Protein AF-C6Q262-F1 (afdb_monomer)

Mean predicted aligned error: 3.0 Å

Foldseek 3Di:
DDDPDDDPVVPDDPVVVVVLVVLLVVVLVVCCVPPRNVCSVVRDSVVSVVVVVVVVVD

Sequence (58 aa):
MFGYVTPCKMELKIKDYEKFKAYYCGLCKSIKNNIGNIPRMALNYDMTFLAILLVFIK

Secondary structure (DSSP, 8-state):
---SS---TTTS-HHHHHHHHHHHHHHHHHHHHHT-SGGGGG--HHHHHHHHHHHHH-

Nearest PDB structures (foldseek):
  1ufz-assembly1_A  TM=3.867E-01  e=6.443E+00  Mus musculus

Structure (mmCIF, N/CA/C/O backbone):
data_AF-C6Q262-F1
#
_entry.id   AF-C6Q262-F1
#
loop_
_atom_site.group_PDB
_atom_site.id
_atom_site.type_symbol
_atom_site.label_atom_id
_atom_site.label_alt_id
_atom_site.label_comp_id
_atom_site.label_asym_id
_atom_site.label_entity_id
_atom_site.label_seq_id
_atom_site.pdbx_PDB_ins_code
_atom_site.Cartn_x
_atom_site.Cartn_y
_atom_site.Cartn_z
_atom_site.occupancy
_atom_site.B_iso_or_equiv
_atom_site.auth_seq_id
_atom_site.auth_comp_id
_atom_site.auth_asym_id
_atom_site.auth_atom_id
_atom_site.pdbx_PDB_model_num
ATOM 1 N N . MET A 1 1 ? 6.684 6.524 1.866 1.00 73.25 1 MET A N 1
ATOM 2 C CA . MET A 1 1 ? 5.269 6.148 1.661 1.00 73.25 1 MET A CA 1
ATOM 3 C C . MET A 1 1 ? 4.492 7.443 1.501 1.00 73.25 1 MET A C 1
ATOM 5 O O . MET A 1 1 ? 4.511 8.245 2.425 1.00 73.25 1 MET A O 1
ATOM 9 N N . PHE A 1 2 ? 3.944 7.686 0.314 1.00 85.94 2 PHE A N 1
ATOM 10 C CA . PHE A 1 2 ? 3.263 8.923 -0.093 1.00 85.94 2 PHE A CA 1
ATOM 11 C C . PHE A 1 2 ? 1.918 8.564 -0.740 1.00 85.94 2 PHE A C 1
ATOM 13 O O . PHE A 1 2 ? 1.665 7.383 -0.979 1.00 85.94 2 PHE A O 1
ATOM 20 N N . GLY A 1 3 ? 1.059 9.546 -0.987 1.00 89.62 3 GLY A N 1
ATOM 21 C CA . GLY A 1 3 ? -0.248 9.356 -1.619 1.00 89.62 3 GLY A CA 1
ATOM 22 C C . GLY A 1 3 ? -1.253 10.400 -1.147 1.00 89.62 3 GLY A C 1
ATOM 23 O O . GLY A 1 3 ? -1.041 11.025 -0.106 1.00 89.62 3 GLY A O 1
ATOM 24 N N . TYR A 1 4 ? -2.317 10.594 -1.918 1.00 93.50 4 TYR A N 1
ATOM 25 C CA . TYR A 1 4 ? -3.400 11.517 -1.581 1.00 93.50 4 TYR A CA 1
ATOM 26 C C . TYR A 1 4 ? -4.285 10.949 -0.465 1.00 93.50 4 TYR A C 1
ATOM 28 O O . TYR A 1 4 ? -4.600 11.635 0.507 1.00 93.50 4 TYR A O 1
ATOM 36 N N . VAL A 1 5 ? -4.630 9.665 -0.564 1.00 92.31 5 VAL A N 1
ATOM 37 C CA . VAL A 1 5 ? -5.377 8.940 0.462 1.00 92.31 5 VAL A CA 1
ATOM 38 C C . VAL A 1 5 ? -4.385 8.297 1.422 1.00 92.31 5 VAL A C 1
ATOM 40 O O .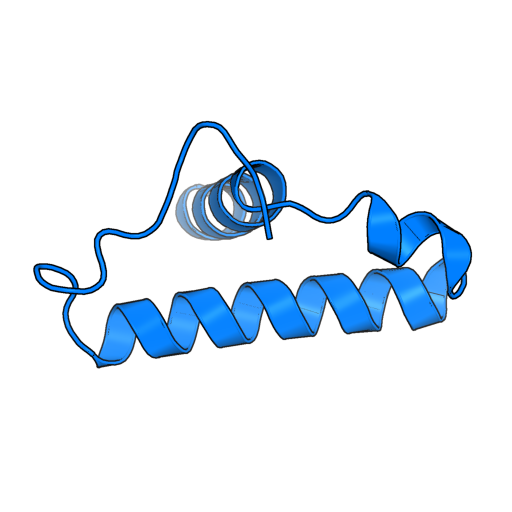 VAL A 1 5 ? -3.578 7.458 1.028 1.00 92.31 5 VAL A O 1
ATOM 43 N N . THR A 1 6 ? -4.447 8.659 2.704 1.00 92.50 6 THR A N 1
ATOM 44 C CA . THR A 1 6 ? -3.576 8.077 3.735 1.00 92.50 6 THR A CA 1
ATOM 45 C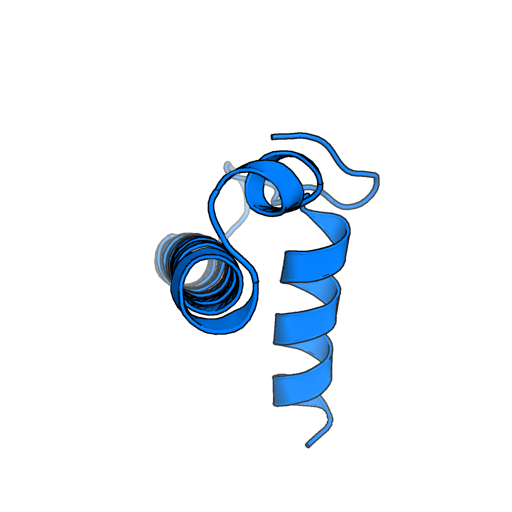 C . THR A 1 6 ? -4.392 7.435 4.858 1.00 92.50 6 THR A C 1
ATOM 47 O O . THR A 1 6 ? -5.447 7.951 5.228 1.00 92.50 6 THR A O 1
ATOM 50 N N . PRO A 1 7 ? -3.948 6.289 5.414 1.00 89.81 7 PRO A N 1
ATOM 51 C CA . PRO A 1 7 ? -4.659 5.652 6.515 1.00 89.81 7 PRO A CA 1
ATOM 52 C C . PRO A 1 7 ? -4.553 6.503 7.787 1.00 89.81 7 PRO A C 1
ATOM 54 O O . PRO A 1 7 ? -3.450 6.741 8.290 1.00 89.81 7 PRO A O 1
ATOM 57 N N . CYS A 1 8 ? -5.699 6.909 8.344 1.00 91.38 8 CYS A N 1
ATOM 58 C CA . CYS A 1 8 ? -5.765 7.614 9.625 1.00 91.38 8 CYS A CA 1
ATOM 59 C C . CYS A 1 8 ? -5.424 6.653 10.774 1.00 91.38 8 CYS A C 1
A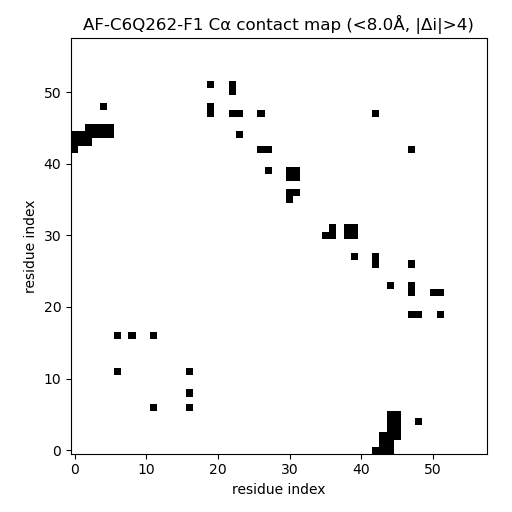TOM 61 O O . CYS A 1 8 ? -6.294 5.987 11.329 1.00 91.38 8 CYS A O 1
ATOM 63 N N . LYS A 1 9 ? -4.135 6.536 11.116 1.00 85.94 9 LYS A N 1
ATOM 64 C CA . LYS A 1 9 ? -3.642 5.524 12.071 1.00 85.94 9 LYS A CA 1
ATOM 65 C C . LYS A 1 9 ? -4.295 5.590 13.452 1.00 85.94 9 LYS A C 1
ATOM 67 O O . LYS A 1 9 ? -4.407 4.554 14.093 1.00 85.94 9 LYS A O 1
ATOM 72 N N . MET A 1 10 ? -4.666 6.785 13.913 1.00 88.25 10 MET A N 1
ATOM 73 C CA . MET A 1 10 ? -5.220 6.987 15.257 1.00 88.25 10 MET A CA 1
ATOM 74 C C . MET A 1 10 ? -6.698 6.597 15.353 1.00 88.25 10 MET A C 1
ATOM 76 O O . MET A 1 10 ? -7.150 6.206 16.422 1.00 88.25 10 MET A O 1
ATOM 80 N N . GLU A 1 11 ? -7.436 6.668 14.244 1.00 91.19 11 GLU A N 1
ATOM 81 C CA . GLU A 1 11 ? -8.876 6.379 14.211 1.00 91.19 11 GLU A CA 1
ATOM 82 C C . GLU A 1 11 ? -9.194 5.009 13.598 1.00 91.19 11 GLU A C 1
ATOM 84 O O . GLU A 1 11 ? -10.261 4.443 13.848 1.00 91.19 11 GLU A O 1
ATOM 89 N N . LEU A 1 12 ? -8.280 4.436 12.806 1.00 91.44 12 LEU A N 1
ATOM 90 C CA . LEU A 1 12 ? -8.476 3.105 12.243 1.00 91.44 12 LEU A CA 1
ATOM 91 C C . LEU A 1 12 ? -8.413 2.035 13.334 1.00 91.44 12 LEU A C 1
ATOM 93 O O . LEU A 1 12 ? -7.482 1.980 14.139 1.00 91.44 12 LEU A O 1
ATOM 97 N N . LYS A 1 13 ? -9.343 1.075 13.271 1.00 92.69 13 LYS A N 1
ATOM 98 C CA . LYS A 1 13 ? -9.222 -0.154 14.060 1.00 92.69 13 LYS A CA 1
ATOM 99 C C . LYS A 1 13 ? -7.907 -0.841 13.695 1.00 92.69 13 LYS A C 1
ATOM 101 O O . LYS A 1 13 ? -7.596 -1.009 12.515 1.00 92.69 13 LYS A O 1
ATOM 106 N N . ILE A 1 14 ? -7.181 -1.318 14.707 1.00 92.88 14 ILE A N 1
ATOM 107 C CA . ILE A 1 14 ? -5.871 -1.975 14.543 1.00 92.88 14 ILE A CA 1
ATOM 108 C C . ILE A 1 14 ? -5.932 -3.072 13.470 1.00 92.88 14 ILE A C 1
ATOM 110 O O . ILE A 1 14 ? -5.085 -3.122 12.585 1.00 92.88 14 ILE A O 1
ATOM 114 N N . LYS A 1 15 ? -6.994 -3.890 13.477 1.00 93.31 15 LYS A N 1
ATOM 115 C CA . LYS A 1 15 ? -7.221 -4.948 12.479 1.00 93.31 15 LYS A CA 1
ATOM 116 C C . LYS A 1 15 ? -7.239 -4.442 11.030 1.00 93.31 15 LYS A C 1
ATOM 118 O O . LYS A 1 15 ? -6.742 -5.123 10.138 1.00 93.31 15 LYS A O 1
ATOM 123 N N . ASP A 1 16 ? -7.804 -3.264 10.788 1.00 93.38 16 ASP A N 1
ATOM 124 C CA . ASP A 1 16 ? -7.961 -2.708 9.445 1.00 93.38 16 ASP A CA 1
ATOM 125 C C . ASP A 1 16 ? -6.657 -2.039 8.998 1.00 93.38 16 ASP A C 1
ATOM 127 O O . ASP A 1 16 ? -6.272 -2.136 7.833 1.00 93.38 16 ASP A O 1
ATOM 131 N N . TYR A 1 17 ? -5.904 -1.470 9.943 1.00 94.31 17 TYR A N 1
ATOM 132 C CA . TYR A 1 17 ? -4.560 -0.965 9.680 1.00 94.31 17 TYR A CA 1
ATOM 133 C C . TYR A 1 17 ? -3.568 -2.096 9.362 1.00 94.31 17 TYR A C 1
ATOM 135 O O . TYR A 1 17 ? -2.761 -1.972 8.437 1.00 94.31 17 TYR A O 1
ATOM 143 N N . GLU A 1 18 ? -3.649 -3.228 10.069 1.00 94.56 18 GLU A N 1
ATOM 144 C CA . GLU A 1 18 ? -2.856 -4.420 9.741 1.00 94.56 18 GLU A CA 1
ATOM 145 C C . GLU A 1 18 ? -3.221 -4.986 8.366 1.00 94.56 18 GLU A C 1
ATOM 147 O O . GLU A 1 18 ? -2.323 -5.287 7.576 1.00 94.56 18 GLU A O 1
ATOM 152 N N . LYS A 1 19 ? -4.516 -5.050 8.022 1.00 93.94 19 LYS A N 1
ATOM 153 C CA . LYS A 1 19 ? -4.949 -5.415 6.663 1.00 93.94 19 LYS A CA 1
ATOM 154 C C . LYS A 1 19 ? -4.349 -4.480 5.621 1.00 93.94 19 LYS A C 1
ATOM 156 O O . LYS A 1 19 ? -3.767 -4.956 4.652 1.00 93.94 19 LYS A O 1
ATOM 161 N N . PHE A 1 20 ? -4.435 -3.169 5.830 1.00 95.06 20 PHE A N 1
ATOM 162 C CA . PHE A 1 20 ? -3.875 -2.188 4.904 1.00 95.06 20 PHE A CA 1
ATOM 163 C C . PHE A 1 20 ? -2.368 -2.407 4.678 1.00 95.06 20 PHE A C 1
ATOM 165 O O . PHE A 1 20 ? -1.905 -2.457 3.536 1.00 95.06 20 PHE A O 1
ATOM 172 N N . LYS A 1 21 ? -1.595 -2.622 5.754 1.00 94.56 21 LYS A N 1
ATOM 173 C CA . LYS A 1 21 ? -0.162 -2.956 5.658 1.00 94.56 21 LYS A CA 1
ATOM 174 C C . LYS A 1 21 ? 0.086 -4.276 4.928 1.00 94.56 21 LYS A C 1
ATOM 176 O O . LYS A 1 21 ? 1.021 -4.357 4.130 1.00 94.56 21 LYS A O 1
ATOM 181 N N . ALA A 1 22 ? -0.734 -5.297 5.172 1.00 96.19 22 ALA A N 1
ATOM 182 C CA . ALA A 1 22 ? -0.627 -6.578 4.483 1.00 96.19 22 ALA A CA 1
ATOM 183 C C . ALA A 1 22 ? -0.849 -6.426 2.969 1.00 96.19 22 ALA A C 1
ATOM 185 O O . ALA A 1 22 ? -0.047 -6.948 2.193 1.00 96.19 22 ALA A O 1
ATOM 186 N N . TYR A 1 23 ? -1.853 -5.646 2.549 1.00 96.62 23 TYR A N 1
ATOM 187 C CA . TYR A 1 23 ? -2.088 -5.312 1.139 1.00 96.62 23 TYR A CA 1
ATOM 188 C C . TYR A 1 23 ? -0.898 -4.582 0.516 1.00 96.62 23 TYR A C 1
ATOM 190 O O . TYR A 1 23 ? -0.404 -5.011 -0.527 1.00 96.62 23 TYR A O 1
ATOM 198 N N . TYR A 1 24 ? -0.378 -3.543 1.177 1.00 96.12 24 TYR A N 1
ATOM 199 C CA . TYR A 1 24 ? 0.802 -2.815 0.700 1.00 96.12 24 TYR A CA 1
ATOM 200 C C . TYR A 1 24 ? 1.995 -3.758 0.488 1.00 96.12 24 TYR A C 1
ATOM 202 O O . TYR A 1 24 ? 2.616 -3.781 -0.576 1.00 96.12 24 TYR A O 1
ATOM 210 N N . CYS A 1 25 ? 2.311 -4.581 1.491 1.00 96.81 25 CYS A N 1
ATOM 211 C CA . CYS A 1 25 ? 3.404 -5.548 1.414 1.00 96.81 25 CYS A CA 1
ATOM 212 C C . CYS A 1 25 ? 3.169 -6.605 0.327 1.00 96.81 25 CYS A C 1
ATOM 214 O O . CYS A 1 25 ? 4.118 -6.980 -0.365 1.00 96.81 25 CYS A O 1
ATOM 216 N N . GLY A 1 26 ? 1.931 -7.071 0.159 1.00 96.69 26 GLY A N 1
ATOM 217 C CA . GLY A 1 26 ? 1.539 -8.003 -0.898 1.00 96.69 26 GLY A CA 1
ATOM 218 C C . GLY A 1 26 ? 1.759 -7.419 -2.292 1.00 96.69 26 GLY A C 1
ATOM 219 O O . GLY A 1 26 ? 2.437 -8.040 -3.111 1.00 96.69 26 GLY A O 1
ATOM 220 N N . LEU A 1 27 ? 1.290 -6.191 -2.532 1.00 96.62 27 LEU A N 1
ATOM 221 C CA . LEU A 1 27 ? 1.523 -5.458 -3.782 1.00 96.62 27 LEU A CA 1
ATOM 222 C C . LEU A 1 27 ? 3.018 -5.255 -4.038 1.00 96.62 27 LEU A C 1
ATOM 224 O O . LEU A 1 27 ? 3.513 -5.557 -5.118 1.00 96.62 27 LEU A O 1
AT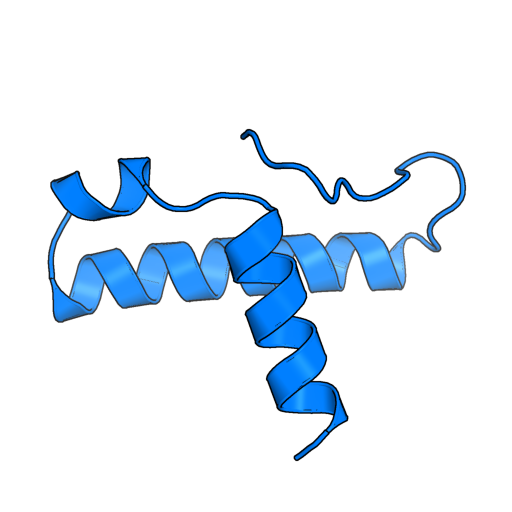OM 228 N N . CYS A 1 28 ? 3.762 -4.823 -3.021 1.00 96.88 28 CYS A N 1
ATOM 229 C CA . CYS A 1 28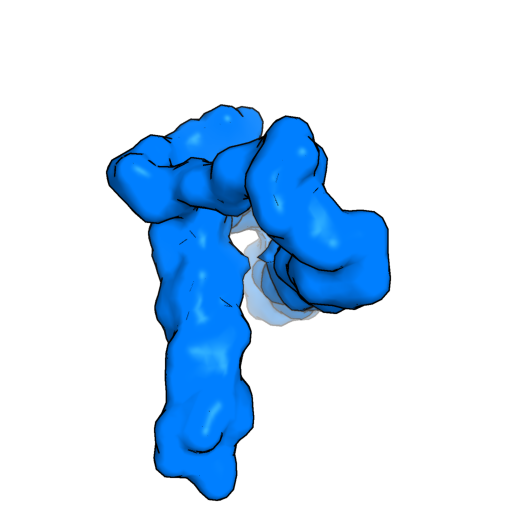 ? 5.202 -4.592 -3.104 1.00 96.88 28 CYS A CA 1
ATOM 230 C C . CYS A 1 28 ? 5.980 -5.861 -3.496 1.00 96.88 28 CYS A C 1
ATOM 232 O O . CYS A 1 28 ? 6.884 -5.807 -4.334 1.00 96.88 28 CYS A O 1
ATOM 234 N N . LYS A 1 29 ? 5.612 -7.014 -2.918 1.00 97.62 29 LYS A N 1
ATOM 235 C CA . LYS A 1 29 ? 6.177 -8.326 -3.271 1.00 97.62 29 LYS A CA 1
ATOM 236 C C . LYS A 1 29 ? 5.758 -8.767 -4.675 1.00 97.62 29 LYS A C 1
ATOM 238 O O . LYS A 1 29 ? 6.600 -9.256 -5.418 1.00 97.62 29 LYS A O 1
ATOM 243 N N . SER A 1 30 ? 4.499 -8.556 -5.054 1.00 97.12 30 SER A N 1
ATOM 244 C CA . SER A 1 30 ? 3.996 -8.879 -6.395 1.00 97.12 30 SER A CA 1
ATOM 245 C C . SER A 1 30 ? 4.735 -8.088 -7.481 1.00 97.12 30 SER A C 1
ATOM 247 O O . SER A 1 30 ? 5.245 -8.674 -8.431 1.00 97.12 30 SER A O 1
ATOM 249 N N . ILE A 1 31 ? 4.915 -6.775 -7.291 1.00 97.31 31 ILE A N 1
ATOM 250 C CA . ILE A 1 31 ? 5.696 -5.916 -8.199 1.00 97.31 31 ILE A CA 1
ATOM 251 C C . ILE A 1 31 ? 7.138 -6.423 -8.322 1.00 97.31 31 ILE A C 1
ATOM 253 O O . ILE A 1 31 ? 7.665 -6.525 -9.430 1.00 97.31 31 ILE A O 1
ATOM 257 N N . LYS A 1 32 ? 7.762 -6.791 -7.192 1.00 97.25 32 LYS A N 1
ATOM 258 C CA . LYS A 1 32 ? 9.112 -7.368 -7.185 1.00 97.25 32 LYS A CA 1
ATOM 259 C C . LYS A 1 32 ? 9.201 -8.619 -8.058 1.00 97.25 32 LYS A C 1
ATOM 261 O O . LYS A 1 32 ? 10.142 -8.737 -8.832 1.00 97.25 32 LYS A O 1
ATOM 266 N N . ASN A 1 33 ? 8.254 -9.538 -7.890 1.00 97.94 33 ASN A N 1
ATOM 267 C CA . ASN A 1 33 ? 8.286 -10.843 -8.542 1.00 97.94 33 ASN A CA 1
ATOM 268 C C . ASN A 1 33 ? 7.936 -10.759 -10.033 1.00 97.94 33 ASN A C 1
ATOM 270 O O . ASN A 1 33 ? 8.482 -11.528 -10.814 1.00 97.94 33 ASN A O 1
ATOM 274 N N . ASN A 1 34 ? 7.058 -9.830 -10.422 1.00 97.44 34 ASN A N 1
ATOM 275 C CA . ASN A 1 34 ? 6.568 -9.726 -11.797 1.00 97.44 34 ASN A CA 1
ATOM 276 C C . ASN A 1 34 ? 7.391 -8.776 -12.678 1.00 97.44 34 ASN A C 1
ATOM 278 O O . ASN A 1 34 ? 7.462 -8.983 -13.884 1.00 97.44 34 ASN A O 1
ATOM 282 N N . ILE A 1 35 ? 7.970 -7.713 -12.105 1.00 96.50 35 ILE A N 1
ATOM 283 C CA . ILE A 1 35 ? 8.613 -6.631 -12.877 1.00 96.50 35 ILE A CA 1
ATOM 284 C C . ILE A 1 35 ? 10.030 -6.329 -12.367 1.00 96.50 35 ILE A C 1
ATOM 286 O O . ILE A 1 35 ? 10.924 -6.029 -13.153 1.00 96.50 35 ILE A O 1
ATOM 290 N N . GLY A 1 36 ? 10.261 -6.405 -11.053 1.00 95.69 36 GLY A N 1
ATOM 291 C CA . GLY A 1 36 ? 11.578 -6.203 -10.441 1.00 95.69 36 GLY A CA 1
ATOM 292 C C . GLY A 1 36 ? 11.594 -5.134 -9.346 1.00 95.69 36 GLY A C 1
ATOM 293 O O . GLY A 1 36 ? 10.560 -4.698 -8.842 1.00 95.69 36 GLY A O 1
ATOM 294 N N . ASN A 1 37 ? 12.791 -4.711 -8.926 1.00 95.25 37 ASN A N 1
ATOM 295 C CA . ASN A 1 37 ? 12.944 -3.845 -7.747 1.00 95.25 37 ASN A CA 1
ATOM 296 C C . ASN A 1 37 ? 12.677 -2.356 -8.009 1.00 95.25 37 ASN A C 1
ATOM 298 O O . ASN A 1 37 ? 12.132 -1.693 -7.131 1.00 95.25 37 ASN A O 1
ATOM 302 N N . ILE A 1 38 ? 13.034 -1.836 -9.188 1.00 95.94 38 ILE A N 1
ATOM 303 C CA . ILE A 1 38 ? 12.848 -0.420 -9.551 1.00 95.94 38 ILE A CA 1
ATOM 304 C C . ILE A 1 38 ? 11.378 0.034 -9.426 1.00 95.94 38 ILE A C 1
ATOM 306 O O . ILE A 1 38 ? 11.123 1.002 -8.707 1.00 95.94 38 ILE A O 1
ATOM 310 N N . PRO A 1 39 ? 10.383 -0.661 -10.016 1.00 94.56 39 PRO A N 1
ATOM 311 C CA . PRO A 1 39 ? 8.985 -0.216 -9.967 1.00 94.56 39 PRO A CA 1
ATOM 312 C C . PRO A 1 39 ? 8.371 -0.231 -8.561 1.00 94.56 39 PRO A C 1
ATOM 314 O O . PRO A 1 39 ? 7.350 0.412 -8.336 1.00 94.56 39 PRO A O 1
ATOM 317 N N . ARG A 1 40 ? 8.994 -0.892 -7.575 1.00 94.38 40 ARG A N 1
ATOM 318 C CA . ARG A 1 40 ? 8.521 -0.842 -6.181 1.00 94.38 40 ARG A CA 1
ATOM 319 C C . ARG A 1 40 ? 8.563 0.570 -5.602 1.00 94.38 40 ARG A C 1
ATOM 321 O O . ARG A 1 40 ? 7.790 0.855 -4.695 1.00 94.38 40 ARG A O 1
ATOM 328 N N . MET A 1 41 ? 9.437 1.437 -6.118 1.00 92.75 41 MET A N 1
ATOM 329 C CA . MET A 1 41 ? 9.525 2.834 -5.683 1.00 92.75 41 MET A CA 1
ATOM 330 C C . MET A 1 41 ? 8.298 3.657 -6.093 1.00 92.75 41 MET A C 1
ATOM 332 O O . MET A 1 41 ? 8.003 4.660 -5.451 1.00 92.75 41 MET A O 1
ATOM 336 N N . ALA A 1 42 ? 7.563 3.219 -7.119 1.00 93.25 42 ALA A N 1
ATOM 337 C CA . ALA A 1 42 ? 6.321 3.858 -7.541 1.00 93.25 42 ALA A CA 1
ATOM 338 C C . ALA A 1 42 ? 5.106 3.439 -6.690 1.00 93.25 42 ALA A C 1
ATOM 340 O O . ALA A 1 42 ? 4.055 4.071 -6.781 1.00 93.25 42 ALA A O 1
ATOM 341 N N . LEU A 1 43 ? 5.230 2.391 -5.861 1.00 95.31 43 LEU A N 1
ATOM 342 C CA . LEU A 1 43 ? 4.140 1.945 -4.997 1.00 95.31 43 LEU A CA 1
ATOM 343 C C . LEU A 1 43 ? 3.838 3.003 -3.930 1.00 95.31 43 LEU A C 1
ATOM 345 O O . LEU A 1 43 ? 4.705 3.401 -3.150 1.00 95.31 43 LEU A O 1
ATOM 349 N N . ASN A 1 44 ? 2.576 3.413 -3.871 1.00 95.31 44 ASN A N 1
ATOM 350 C CA . ASN A 1 44 ? 2.095 4.465 -2.989 1.00 95.31 44 ASN A CA 1
ATOM 351 C C . ASN A 1 44 ? 0.802 4.038 -2.260 1.00 95.31 44 ASN A C 1
ATOM 353 O O . ASN A 1 44 ? 0.286 2.927 -2.449 1.00 95.31 44 ASN A O 1
ATOM 357 N N . TYR A 1 45 ? 0.299 4.898 -1.374 1.00 95.56 45 TYR A N 1
ATOM 358 C CA . TYR A 1 45 ? -0.915 4.614 -0.610 1.00 95.56 45 TYR A CA 1
ATOM 359 C C . TYR A 1 45 ? -2.174 4.564 -1.479 1.00 95.56 45 TYR A C 1
ATOM 361 O O . TYR A 1 45 ? -3.040 3.733 -1.211 1.00 95.56 45 TYR A O 1
ATOM 369 N N . ASP A 1 46 ? -2.240 5.365 -2.543 1.00 95.69 46 ASP A N 1
ATOM 370 C CA . ASP A 1 46 ? -3.390 5.408 -3.451 1.00 95.69 46 ASP A CA 1
ATOM 371 C C . ASP A 1 46 ? -3.574 4.068 -4.171 1.00 95.69 46 ASP A C 1
ATOM 373 O O . ASP A 1 46 ? -4.672 3.520 -4.199 1.00 95.69 46 ASP A O 1
ATOM 377 N N . MET A 1 47 ? -2.486 3.465 -4.664 1.00 95.50 47 MET A N 1
ATOM 378 C CA . MET A 1 47 ? -2.521 2.128 -5.271 1.00 95.50 47 MET A CA 1
ATOM 379 C C . MET A 1 47 ? -2.980 1.055 -4.279 1.00 95.50 47 MET A C 1
ATOM 381 O O . MET A 1 47 ? -3.720 0.143 -4.642 1.00 95.50 47 MET A O 1
ATOM 385 N N . THR A 1 48 ? -2.551 1.160 -3.020 1.00 96.19 48 THR A N 1
ATOM 386 C CA . THR A 1 48 ? -2.963 0.215 -1.972 1.00 96.19 48 THR A CA 1
ATOM 387 C C . THR A 1 48 ? -4.446 0.365 -1.654 1.00 96.19 48 THR A C 1
ATOM 389 O O . THR A 1 48 ? -5.154 -0.635 -1.545 1.00 96.19 48 THR A O 1
ATOM 392 N N . PHE A 1 49 ? -4.930 1.603 -1.560 1.00 95.50 49 PHE A N 1
ATOM 393 C CA . PHE A 1 49 ? -6.344 1.902 -1.377 1.00 95.50 49 PHE A CA 1
ATOM 394 C C . PHE A 1 49 ? -7.187 1.371 -2.543 1.00 95.50 49 PHE A C 1
ATOM 396 O O . PHE A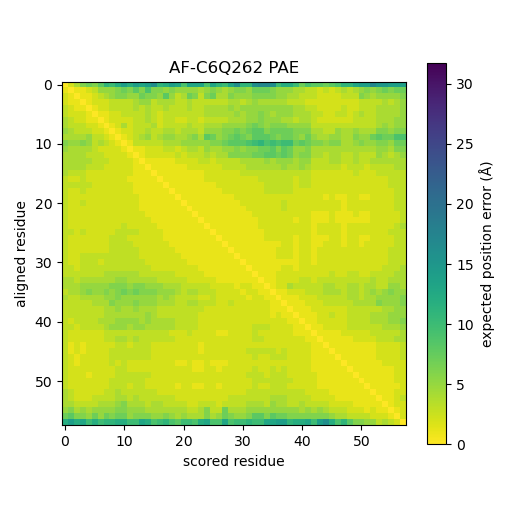 1 49 ? -8.164 0.666 -2.306 1.00 95.50 49 PHE A O 1
ATOM 403 N N . LEU A 1 50 ? -6.771 1.621 -3.789 1.00 95.75 50 LEU A N 1
ATOM 404 C CA . LEU A 1 50 ? -7.443 1.100 -4.981 1.00 95.75 50 LEU A CA 1
ATOM 405 C C . LEU A 1 50 ? -7.474 -0.430 -5.000 1.00 95.75 50 LEU A C 1
ATOM 407 O O . LEU A 1 50 ? -8.505 -1.006 -5.323 1.00 95.75 50 LEU A O 1
ATOM 411 N N . ALA A 1 51 ? -6.386 -1.102 -4.618 1.00 95.62 51 ALA A N 1
ATOM 412 C CA . ALA A 1 51 ? -6.365 -2.562 -4.542 1.00 95.62 51 ALA A CA 1
ATOM 413 C C . ALA A 1 51 ? -7.373 -3.103 -3.517 1.00 95.62 51 ALA A C 1
ATOM 415 O O . ALA A 1 51 ? -8.085 -4.062 -3.803 1.00 95.62 51 ALA A O 1
ATOM 416 N N . ILE A 1 52 ? -7.467 -2.472 -2.344 1.00 94.94 52 ILE A N 1
ATOM 417 C CA . ILE A 1 52 ? -8.460 -2.833 -1.323 1.00 94.94 52 ILE A CA 1
ATOM 418 C C . ILE A 1 52 ? -9.880 -2.575 -1.842 1.00 94.94 52 ILE A C 1
ATOM 420 O O . ILE A 1 52 ? -10.750 -3.429 -1.687 1.00 94.94 52 ILE A O 1
ATOM 424 N N . LEU A 1 53 ? -10.107 -1.429 -2.488 1.00 95.19 53 LEU A N 1
ATOM 425 C CA . LEU A 1 53 ? -11.398 -1.062 -3.067 1.00 95.19 53 LEU A CA 1
ATOM 426 C C . LEU A 1 53 ? -11.834 -2.051 -4.158 1.00 95.19 53 LEU A C 1
ATOM 428 O O . LEU A 1 53 ? -12.984 -2.475 -4.177 1.00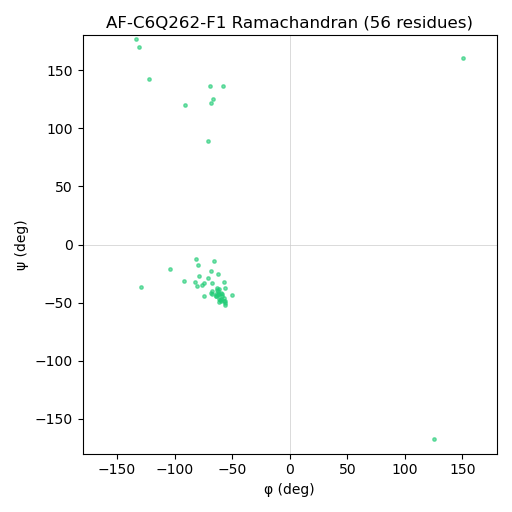 95.19 53 LEU A O 1
ATOM 432 N N . LEU A 1 54 ? -10.909 -2.471 -5.023 1.00 95.56 54 LEU A N 1
ATOM 433 C CA . LEU A 1 54 ? -11.162 -3.475 -6.057 1.00 95.56 54 LEU A CA 1
ATOM 434 C C . LEU A 1 54 ? -11.529 -4.839 -5.467 1.00 95.56 54 LEU A C 1
ATOM 436 O O . LEU A 1 54 ? -12.383 -5.515 -6.02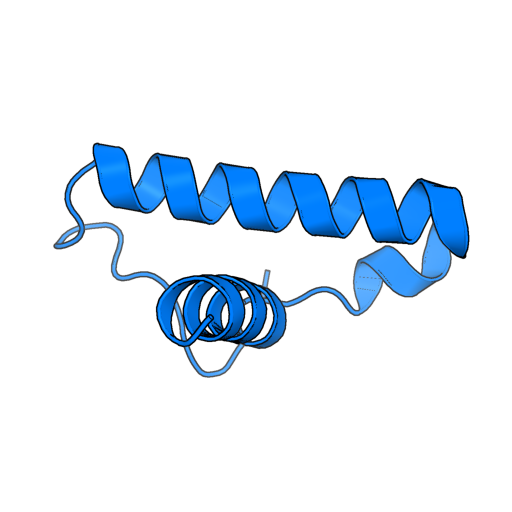8 1.00 95.56 54 LEU A O 1
ATOM 440 N N . VAL A 1 55 ? -10.916 -5.242 -4.349 1.00 93.50 55 VAL A N 1
ATOM 441 C CA . VAL A 1 55 ? -11.301 -6.476 -3.640 1.00 93.50 55 VAL A CA 1
ATOM 442 C C . VAL A 1 55 ? -12.660 -6.336 -2.957 1.00 93.50 55 VAL A C 1
ATOM 444 O O . VAL A 1 55 ? -13.355 -7.325 -2.798 1.00 93.50 55 VAL A O 1
ATOM 447 N N . PHE A 1 56 ? -13.051 -5.132 -2.545 1.00 92.19 56 PHE A N 1
ATOM 448 C CA . PHE A 1 56 ? -14.357 -4.905 -1.929 1.00 92.19 56 PH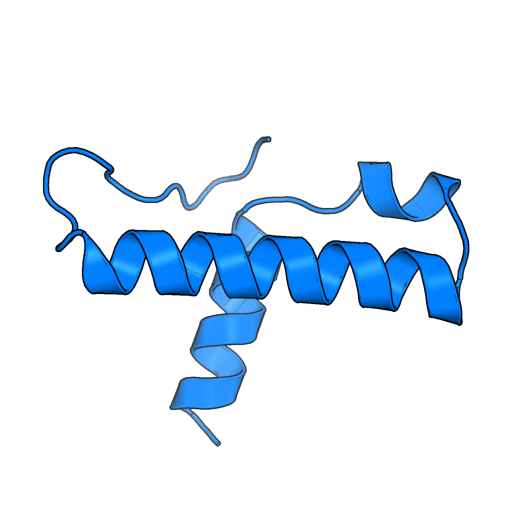E A CA 1
ATOM 449 C C . PHE A 1 56 ? -15.508 -4.884 -2.946 1.00 92.19 56 PHE A C 1
ATOM 451 O O . PHE A 1 56 ? -16.612 -5.310 -2.628 1.00 92.19 56 PHE A O 1
ATOM 458 N N . ILE A 1 57 ? -15.263 -4.366 -4.153 1.00 93.94 57 ILE A N 1
ATOM 459 C CA . ILE A 1 57 ? -16.275 -4.270 -5.221 1.00 93.94 57 ILE A CA 1
ATOM 460 C C . ILE A 1 57 ? -16.463 -5.611 -5.956 1.00 93.94 57 ILE A C 1
ATOM 462 O O . ILE A 1 57 ? -17.466 -5.794 -6.644 1.00 93.94 57 ILE A O 1
ATOM 466 N N . LYS A 1 58 ? -15.508 -6.534 -5.830 1.00 80.44 58 LYS A N 1
ATOM 467 C CA . LYS A 1 58 ? -15.495 -7.829 -6.514 1.00 80.44 58 LYS A CA 1
ATOM 468 C C . LYS A 1 58 ? -15.963 -8.955 -5.603 1.00 80.44 58 LYS A C 1
ATOM 470 O O . LYS A 1 58 ? -16.697 -9.822 -6.120 1.00 80.44 58 LYS A O 1
#

Solvent-accessible surface area (backbone atoms only — not comparable to full-atom values): 3473 Å² total; per-residue (Å²): 136,53,60,90,55,72,84,58,74,90,79,48,56,66,72,56,51,51,48,51,52,50,49,41,53,49,51,47,50,49,39,37,75,77,79,28,71,72,68,42,75,74,62,36,37,44,61,39,50,50,52,53,48,54,62,70,78,103

Radius of gyration: 11.78 Å; Cα contacts (8 Å, |Δi|>4): 39; chains: 1; bounding box: 29×22×28 Å

InterPro domains:
  IPR043740 Family of unknown function DUF5685 [PF18937] (1-55)

Organism: NCBI:txid536227

pLDDT: mean 93.71, std 4.17, range [73.25, 97.94]